Protein AF-A0A2N2LHJ7-F1 (afdb_monomer_lite)

Foldseek 3Di:
DDPPPDPDDDDPCVVVVVVVVCCVVPVVVVVVVCVQQDPPDPPDQKHKDKDAQADPQLVQAFAFQCVNPPPVLQKDFQWKQAPPGDIDGPDDRRHGDHHGIMTTMMGGPVSVVVSRVSPPDPDPPPPDD

pLDDT: mean 80.66, std 17.18, range [30.7, 96.69]

Structure (mmCIF, N/CA/C/O backbone):
data_AF-A0A2N2LHJ7-F1
#
_entry.id   AF-A0A2N2LHJ7-F1
#
loop_
_atom_site.group_PDB
_atom_site.id
_atom_site.type_symbol
_atom_site.label_atom_id
_atom_site.label_alt_id
_atom_site.label_comp_id
_atom_site.label_asym_id
_atom_site.label_entity_id
_atom_site.label_seq_id
_atom_site.pdbx_PDB_ins_code
_atom_site.Cartn_x
_atom_site.Cartn_y
_atom_site.Cartn_z
_atom_site.occupancy
_atom_site.B_iso_or_equiv
_atom_site.auth_seq_id
_atom_site.auth_comp_id
_atom_site.auth_asym_id
_atom_site.auth_atom_id
_atom_site.pdbx_PDB_model_num
ATOM 1 N N . MET A 1 1 ? -4.038 -19.218 -22.997 1.00 48.75 1 MET A N 1
ATOM 2 C CA . MET A 1 1 ? -3.454 -20.237 -22.099 1.00 48.75 1 MET A CA 1
ATOM 3 C C . MET A 1 1 ? -4.508 -20.580 -21.068 1.00 48.75 1 MET A C 1
ATOM 5 O O . MET A 1 1 ? -4.982 -19.676 -20.393 1.00 48.75 1 MET A O 1
ATOM 9 N N . VAL A 1 2 ? -4.939 -21.838 -21.042 1.00 48.81 2 VAL A N 1
ATOM 10 C CA . VAL A 1 2 ? -5.999 -22.321 -20.151 1.00 48.81 2 VAL A CA 1
ATOM 11 C C . VAL A 1 2 ? -5.360 -22.644 -18.799 1.00 48.81 2 VAL A C 1
ATOM 13 O O . VAL A 1 2 ? -4.369 -23.371 -18.756 1.00 48.81 2 VAL A O 1
ATOM 16 N N . SER A 1 3 ? -5.863 -22.070 -17.705 1.00 59.84 3 SER A N 1
ATOM 17 C CA . SER A 1 3 ? -5.462 -22.463 -16.354 1.00 59.84 3 SER A CA 1
ATOM 18 C C . SER A 1 3 ? -6.194 -23.754 -15.983 1.00 59.84 3 SER A C 1
ATOM 20 O O . SER A 1 3 ? -7.417 -23.774 -15.885 1.00 59.84 3 SER A O 1
ATOM 22 N N . ALA A 1 4 ? -5.456 -24.842 -15.756 1.00 72.19 4 ALA A N 1
ATOM 23 C CA . ALA A 1 4 ? -6.006 -26.097 -15.236 1.00 72.19 4 ALA A CA 1
ATOM 24 C C . ALA A 1 4 ? -6.295 -25.974 -13.724 1.00 72.19 4 ALA A C 1
ATOM 26 O O . ALA A 1 4 ? -5.673 -26.637 -12.903 1.00 72.19 4 ALA A O 1
ATOM 27 N N . GLY A 1 5 ? -7.160 -25.029 -13.342 1.00 76.31 5 GLY A N 1
ATOM 28 C CA . GLY A 1 5 ? -7.503 -24.755 -11.941 1.00 76.31 5 GLY A CA 1
ATOM 29 C C . GLY A 1 5 ? -6.481 -23.917 -11.157 1.00 76.31 5 GLY A C 1
ATOM 30 O O . GLY A 1 5 ? -6.625 -23.760 -9.949 1.00 76.31 5 GLY A O 1
ATOM 31 N N . ALA A 1 6 ? -5.460 -23.347 -11.805 1.00 79.31 6 ALA A N 1
ATOM 32 C CA . ALA A 1 6 ? -4.489 -22.484 -11.127 1.00 79.31 6 ALA A CA 1
ATOM 33 C C . ALA A 1 6 ? -5.131 -21.163 -10.659 1.00 79.31 6 ALA A C 1
ATOM 35 O O . ALA A 1 6 ? -5.647 -20.403 -11.478 1.00 79.31 6 ALA A O 1
ATOM 36 N N . ASN A 1 7 ? -5.021 -20.843 -9.362 1.00 68.19 7 ASN A N 1
ATOM 37 C CA . ASN A 1 7 ? -5.504 -19.571 -8.797 1.00 68.19 7 ASN A CA 1
ATOM 38 C C . ASN A 1 7 ? -4.712 -18.348 -9.296 1.00 68.19 7 ASN A C 1
ATOM 40 O O . ASN A 1 7 ? -5.192 -17.222 -9.204 1.00 68.19 7 ASN A O 1
ATOM 44 N N . ARG A 1 8 ? -3.489 -18.550 -9.810 1.00 72.75 8 ARG A N 1
ATOM 45 C CA . ARG A 1 8 ? -2.668 -17.511 -10.446 1.00 72.75 8 ARG A CA 1
ATOM 46 C C . ARG A 1 8 ? -1.736 -18.143 -11.477 1.00 72.75 8 ARG A C 1
ATOM 48 O O . ARG A 1 8 ? -1.082 -19.138 -11.186 1.00 72.75 8 ARG A O 1
ATOM 55 N N . VAL A 1 9 ? -1.648 -17.546 -12.663 1.00 85.88 9 VAL A N 1
ATOM 56 C CA . VAL A 1 9 ? -0.725 -17.969 -13.728 1.00 85.88 9 VAL A CA 1
ATOM 57 C C . VAL A 1 9 ? 0.373 -16.923 -13.892 1.00 85.88 9 VAL A C 1
ATOM 59 O O . VAL A 1 9 ? 0.090 -15.734 -14.052 1.00 85.88 9 VAL A O 1
ATOM 62 N N . ILE A 1 10 ? 1.628 -17.366 -13.875 1.00 83.25 10 ILE A N 1
ATOM 63 C CA . ILE A 1 10 ? 2.808 -16.523 -14.088 1.00 83.25 10 ILE A CA 1
ATOM 64 C C . ILE A 1 10 ? 3.385 -16.847 -15.468 1.00 83.25 10 ILE A C 1
ATOM 66 O O . ILE A 1 10 ? 3.579 -18.008 -15.809 1.00 83.25 10 ILE A O 1
ATOM 70 N N . SER A 1 11 ? 3.664 -15.814 -16.267 1.00 90.25 11 SER A N 1
ATOM 71 C CA . SER A 1 11 ? 4.375 -15.946 -17.544 1.00 90.25 11 SER A CA 1
ATOM 72 C C . SER A 1 11 ? 5.693 -15.173 -17.456 1.00 90.25 11 SER A C 1
ATOM 74 O O . SER A 1 11 ? 5.669 -13.940 -17.556 1.00 90.25 11 SER A O 1
ATOM 76 N N . PRO A 1 12 ? 6.833 -15.864 -17.266 1.00 91.06 12 PRO A N 1
ATOM 77 C CA . PRO A 1 12 ? 8.139 -15.219 -17.151 1.00 91.06 12 PRO A CA 1
ATOM 78 C C . PRO A 1 12 ? 8.487 -14.368 -18.374 1.00 91.06 12 PRO A C 1
ATOM 80 O O . PRO A 1 12 ? 8.936 -13.241 -18.214 1.00 91.06 12 PRO A O 1
ATOM 83 N N . PHE A 1 13 ? 8.185 -14.841 -19.588 1.00 93.44 13 PHE A N 1
ATOM 84 C CA . PHE A 1 13 ? 8.466 -14.107 -20.828 1.00 93.44 13 PHE A CA 1
ATOM 85 C C . PHE A 1 13 ? 7.717 -12.776 -20.914 1.00 93.44 13 PHE A C 1
ATOM 87 O O . PHE A 1 13 ? 8.293 -11.763 -21.303 1.00 93.44 13 PHE A O 1
ATOM 94 N N . ARG A 1 14 ? 6.444 -12.743 -20.500 1.00 92.00 14 ARG A N 1
ATOM 95 C CA . ARG A 1 14 ? 5.654 -11.504 -20.498 1.00 92.00 14 ARG A CA 1
ATOM 96 C C . ARG A 1 14 ? 6.148 -10.518 -19.439 1.00 92.00 14 ARG A C 1
ATOM 98 O O . ARG A 1 14 ? 6.188 -9.317 -19.694 1.00 92.00 14 ARG A O 1
ATOM 105 N N . ILE A 1 15 ? 6.512 -11.012 -18.254 1.00 91.50 15 ILE A N 1
ATOM 106 C CA . ILE A 1 15 ? 7.051 -10.182 -17.167 1.00 91.50 15 ILE A CA 1
ATOM 107 C C . ILE A 1 15 ? 8.425 -9.628 -17.558 1.00 91.50 15 ILE A C 1
ATOM 109 O O . ILE A 1 15 ? 8.632 -8.419 -17.478 1.00 91.50 15 ILE A O 1
ATOM 113 N N . GLY A 1 16 ? 9.322 -10.492 -18.036 1.00 93.06 16 GLY A N 1
ATOM 114 C CA . GLY A 1 16 ? 10.663 -10.137 -18.491 1.00 93.06 16 GLY A CA 1
ATOM 115 C C . GLY A 1 16 ? 10.632 -9.162 -19.663 1.00 93.06 16 GLY A C 1
ATOM 116 O O . GLY A 1 16 ? 11.253 -8.111 -19.585 1.00 93.06 16 GLY A O 1
ATOM 117 N N . GLY A 1 17 ? 9.829 -9.435 -20.697 1.00 95.75 17 GLY A N 1
ATOM 118 C CA . GLY A 1 17 ? 9.654 -8.536 -21.843 1.00 95.75 17 GLY A CA 1
ATOM 119 C C . GLY A 1 17 ? 9.177 -7.140 -21.442 1.00 95.75 17 GLY A C 1
ATOM 120 O O . GLY A 1 17 ? 9.742 -6.139 -21.879 1.00 95.75 17 GLY A O 1
ATOM 121 N N . ARG A 1 18 ? 8.187 -7.054 -20.542 1.00 93.94 18 ARG A N 1
ATOM 122 C CA . ARG A 1 18 ? 7.708 -5.766 -20.019 1.00 93.94 18 ARG A CA 1
ATOM 123 C C . ARG A 1 18 ? 8.771 -5.049 -19.185 1.00 93.94 18 ARG A C 1
ATOM 125 O O . ARG A 1 18 ? 8.896 -3.836 -19.317 1.00 93.94 18 ARG A O 1
ATOM 132 N N . ARG A 1 19 ? 9.526 -5.767 -18.343 1.00 92.94 19 ARG A N 1
ATOM 133 C CA . ARG A 1 19 ? 10.640 -5.186 -17.573 1.00 92.94 19 ARG A CA 1
ATOM 134 C C . ARG A 1 19 ? 11.751 -4.671 -18.496 1.00 92.94 19 ARG A C 1
ATOM 136 O O . ARG A 1 19 ? 12.176 -3.544 -18.299 1.00 92.94 19 ARG A O 1
ATOM 143 N N . MET A 1 20 ? 12.133 -5.408 -19.542 1.00 96.00 20 MET A N 1
ATOM 144 C CA . MET A 1 20 ? 13.122 -4.956 -20.539 1.00 96.00 20 MET A CA 1
ATOM 145 C C . MET A 1 20 ? 12.675 -3.687 -21.278 1.00 96.00 20 MET A C 1
ATOM 147 O O . MET A 1 20 ? 13.465 -2.773 -21.492 1.00 96.00 20 MET A O 1
ATOM 151 N N . ALA A 1 21 ? 11.396 -3.590 -21.649 1.00 96.06 21 ALA A N 1
ATOM 152 C CA . ALA A 1 21 ? 10.874 -2.366 -22.255 1.00 96.06 21 ALA A CA 1
ATOM 153 C C . ALA A 1 21 ? 10.895 -1.188 -21.261 1.00 96.06 21 ALA A C 1
ATOM 155 O O . ALA A 1 21 ? 11.290 -0.075 -21.607 1.00 96.06 21 ALA A O 1
ATOM 156 N N . LEU A 1 22 ? 10.491 -1.428 -20.009 1.00 95.06 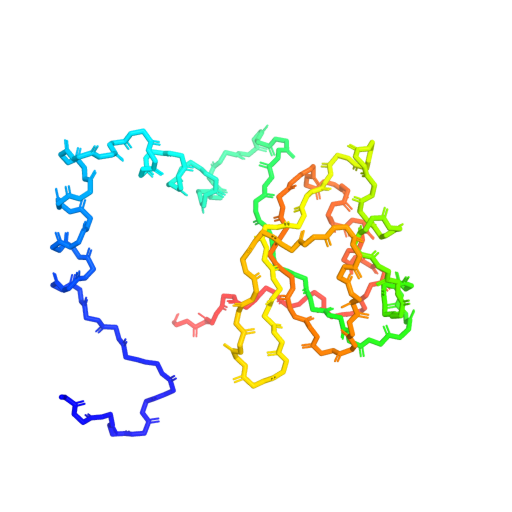22 LEU A N 1
ATOM 157 C CA . LEU A 1 22 ? 10.479 -0.404 -18.966 1.00 95.06 22 LEU A CA 1
ATOM 158 C C . LEU A 1 22 ? 11.884 0.034 -18.542 1.00 95.06 22 LEU A C 1
ATOM 160 O O . LEU A 1 22 ? 12.037 1.200 -18.209 1.00 95.06 22 LEU A O 1
ATOM 164 N N . SER A 1 23 ? 12.906 -0.821 -18.600 1.00 95.00 23 SER A N 1
ATOM 165 C CA . SER A 1 23 ? 14.276 -0.421 -18.253 1.00 95.00 23 SER A CA 1
ATOM 166 C C . SER A 1 23 ? 14.854 0.578 -19.252 1.00 95.00 23 SER A C 1
ATOM 168 O O . SER A 1 23 ? 15.665 1.414 -18.877 1.00 95.00 23 SER A O 1
ATOM 170 N N . ALA A 1 24 ? 14.405 0.541 -20.509 1.00 96.12 24 ALA A N 1
ATOM 171 C CA . ALA A 1 24 ? 14.798 1.526 -21.512 1.00 96.12 24 ALA A CA 1
ATOM 172 C C . ALA A 1 24 ? 14.042 2.860 -21.364 1.00 96.12 24 ALA A C 1
ATOM 174 O O . ALA A 1 24 ? 14.620 3.922 -21.569 1.00 96.12 24 ALA A O 1
ATOM 175 N N . VAL A 1 25 ? 12.747 2.819 -21.024 1.00 96.69 25 VAL A N 1
ATOM 176 C CA . VAL A 1 25 ? 11.875 4.014 -21.040 1.00 96.69 25 VAL A CA 1
ATOM 177 C C . VAL A 1 25 ? 11.741 4.674 -19.664 1.00 96.69 25 VAL A C 1
ATOM 179 O O . VAL A 1 25 ? 11.552 5.884 -19.569 1.00 96.69 25 VAL A O 1
ATOM 182 N N . ARG A 1 26 ? 11.780 3.889 -18.585 1.00 96.38 26 ARG A N 1
ATOM 183 C CA . ARG A 1 26 ? 11.548 4.317 -17.195 1.00 96.38 26 ARG A CA 1
ATOM 184 C C . ARG A 1 26 ? 12.456 3.560 -16.203 1.00 96.38 26 ARG A C 1
ATOM 186 O O . ARG A 1 26 ? 11.925 2.943 -15.278 1.00 96.38 26 ARG A O 1
ATOM 193 N N . PRO A 1 27 ? 13.794 3.608 -16.359 1.00 93.94 27 PRO A N 1
ATOM 194 C CA . PRO A 1 27 ? 14.726 2.874 -15.494 1.00 93.94 27 PRO A CA 1
ATOM 195 C C . PRO A 1 27 ? 14.545 3.211 -14.009 1.00 93.94 27 PRO A C 1
ATOM 197 O O . PRO A 1 27 ? 14.300 2.308 -13.219 1.00 93.94 27 PRO A O 1
ATOM 200 N N . MET A 1 28 ? 14.487 4.503 -13.657 1.00 95.75 28 MET A N 1
ATOM 201 C CA . MET A 1 28 ? 14.321 4.948 -12.263 1.00 95.75 28 MET A CA 1
ATOM 202 C C . MET A 1 28 ? 13.081 4.353 -11.581 1.00 95.75 28 MET A C 1
ATOM 204 O O . MET A 1 28 ? 13.115 4.019 -10.401 1.00 95.75 28 MET A O 1
ATOM 208 N N . LEU A 1 29 ? 11.982 4.177 -12.322 1.00 92.38 29 LEU A N 1
ATOM 209 C CA . LEU A 1 29 ? 10.772 3.574 -11.769 1.00 92.38 29 LEU A CA 1
ATOM 210 C C . LEU A 1 29 ? 10.978 2.093 -11.427 1.00 92.38 29 LEU A C 1
ATOM 212 O O . LEU A 1 29 ? 10.428 1.621 -10.436 1.00 92.38 29 LEU A O 1
ATOM 216 N N . LEU A 1 30 ? 11.723 1.354 -12.254 1.00 92.31 30 LEU A N 1
ATOM 217 C CA . LEU A 1 30 ? 12.044 -0.043 -11.963 1.00 92.31 30 LEU A CA 1
ATOM 218 C C . LEU A 1 30 ? 12.981 -0.147 -10.765 1.00 92.31 30 LEU A C 1
ATOM 220 O O . LEU A 1 30 ? 12.694 -0.938 -9.872 1.00 92.31 30 LEU A O 1
ATOM 224 N N . ASP A 1 31 ? 14.017 0.690 -10.722 1.00 89.75 31 ASP A N 1
ATOM 225 C CA . ASP A 1 31 ? 14.970 0.726 -9.612 1.00 89.75 31 ASP A CA 1
ATOM 226 C C . ASP A 1 31 ? 14.250 1.026 -8.292 1.00 89.75 31 ASP A C 1
ATOM 228 O O . ASP A 1 31 ? 14.467 0.345 -7.295 1.00 89.75 31 ASP A O 1
ATOM 232 N N . PHE A 1 32 ? 13.315 1.984 -8.299 1.00 88.56 32 PHE A N 1
ATOM 233 C CA . PHE A 1 32 ? 12.488 2.295 -7.136 1.00 88.56 32 PHE A CA 1
ATOM 234 C C . PHE A 1 32 ? 11.639 1.101 -6.686 1.00 88.56 32 PHE A C 1
ATOM 236 O O . PHE A 1 32 ? 11.632 0.773 -5.503 1.00 88.56 32 PHE A O 1
ATOM 243 N N . VAL A 1 33 ? 10.932 0.440 -7.612 1.00 88.12 33 VAL A N 1
ATOM 244 C CA . VAL A 1 33 ? 10.107 -0.737 -7.287 1.00 88.12 33 VAL A CA 1
ATOM 245 C C . VAL A 1 33 ? 10.960 -1.867 -6.720 1.00 88.12 33 VAL A C 1
ATOM 247 O O . VAL A 1 33 ? 10.545 -2.507 -5.757 1.00 88.12 33 VAL A O 1
ATOM 250 N N . ASP A 1 34 ? 12.125 -2.124 -7.310 1.00 86.38 34 ASP A N 1
ATOM 251 C CA . ASP A 1 34 ? 13.019 -3.181 -6.850 1.00 86.38 34 ASP A CA 1
ATOM 252 C C . ASP A 1 34 ? 13.636 -2.831 -5.481 1.00 86.38 34 ASP A C 1
ATOM 254 O O . ASP A 1 34 ? 13.711 -3.715 -4.630 1.00 86.38 34 ASP A O 1
ATOM 258 N N . HIS A 1 35 ? 13.962 -1.558 -5.218 1.00 84.50 35 HIS A N 1
ATOM 259 C CA . HIS A 1 35 ? 14.433 -1.080 -3.912 1.00 84.50 35 HIS A CA 1
ATOM 260 C C . HIS A 1 35 ? 13.384 -1.301 -2.814 1.00 84.50 35 HIS A C 1
ATOM 262 O O . HIS A 1 35 ? 13.639 -2.049 -1.874 1.00 84.50 35 HIS A O 1
ATOM 268 N N . ILE A 1 36 ? 12.166 -0.766 -2.979 1.00 84.00 36 ILE A N 1
ATOM 269 C CA . ILE A 1 36 ? 11.109 -0.874 -1.954 1.00 84.00 36 ILE A CA 1
ATOM 270 C C . ILE A 1 36 ? 10.574 -2.306 -1.773 1.00 84.00 36 ILE A C 1
ATOM 272 O O . ILE A 1 36 ? 9.940 -2.611 -0.762 1.00 84.00 36 ILE A O 1
ATOM 276 N N . ALA A 1 37 ? 10.764 -3.182 -2.767 1.00 79.75 37 ALA A N 1
ATOM 277 C CA . ALA A 1 37 ? 10.368 -4.588 -2.700 1.00 79.75 37 ALA A CA 1
ATOM 278 C C . ALA A 1 37 ? 11.461 -5.492 -2.113 1.00 79.75 37 ALA A C 1
ATOM 280 O O . ALA A 1 37 ? 11.170 -6.630 -1.721 1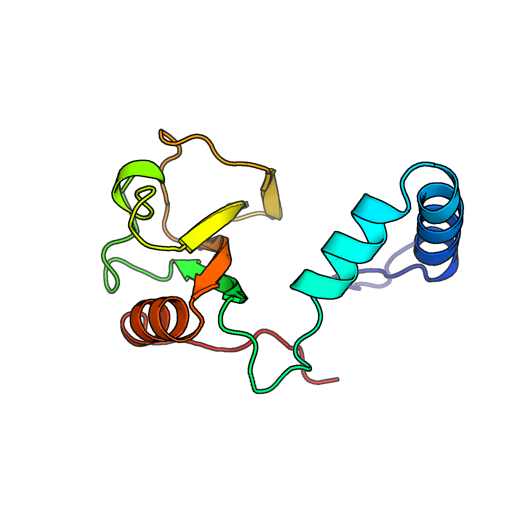.00 79.75 37 ALA A O 1
ATOM 281 N N . SER A 1 38 ? 12.713 -5.030 -2.074 1.00 74.00 38 SER A N 1
ATOM 282 C CA . SER A 1 38 ? 13.807 -5.793 -1.492 1.00 74.00 38 SER A CA 1
ATOM 283 C C . SER A 1 38 ? 13.643 -5.830 0.031 1.00 74.00 38 SER A C 1
ATOM 285 O O . SER A 1 38 ? 13.381 -4.826 0.673 1.00 74.00 38 SER A O 1
ATOM 287 N N . ARG A 1 39 ? 13.723 -7.023 0.629 1.00 61.59 39 ARG A N 1
ATOM 288 C CA . ARG A 1 39 ? 13.657 -7.214 2.094 1.00 61.59 39 ARG A CA 1
ATOM 289 C C . ARG A 1 39 ? 15.046 -7.271 2.745 1.00 61.59 39 ARG A C 1
ATOM 291 O O . ARG A 1 39 ? 15.162 -7.775 3.858 1.00 61.59 39 ARG A O 1
ATOM 298 N N . GLN A 1 40 ? 16.096 -6.927 2.003 1.00 53.34 40 GLN A N 1
ATOM 299 C CA . GLN A 1 40 ? 17.445 -7.454 2.240 1.00 53.34 40 GLN A CA 1
ATOM 300 C C . GLN A 1 40 ? 18.363 -6.525 3.039 1.00 53.34 40 GLN A C 1
ATOM 302 O O . GLN A 1 40 ? 19.420 -6.985 3.462 1.00 53.34 40 GLN A O 1
ATOM 307 N N . GLU A 1 41 ? 17.978 -5.281 3.322 1.00 55.38 41 GLU A N 1
ATOM 308 C CA . GLU A 1 41 ? 18.774 -4.435 4.209 1.00 55.38 41 GLU A CA 1
ATOM 309 C C . GLU A 1 41 ? 18.246 -4.523 5.644 1.00 55.38 41 GLU A C 1
ATOM 311 O O . GLU A 1 41 ? 17.136 -4.109 5.971 1.00 55.38 41 GLU A O 1
ATOM 316 N N . VAL A 1 42 ? 19.067 -5.107 6.521 1.00 53.59 42 VAL A N 1
ATOM 317 C CA . VAL A 1 42 ? 18.805 -5.241 7.966 1.00 53.59 42 VAL A CA 1
ATOM 318 C C . VAL A 1 42 ? 18.642 -3.864 8.641 1.00 53.59 42 VAL A C 1
ATOM 320 O O . VAL A 1 42 ? 18.029 -3.780 9.703 1.00 53.59 42 VAL A O 1
ATOM 323 N N . ASP A 1 43 ? 19.100 -2.797 7.978 1.00 56.38 43 ASP A N 1
ATOM 324 C CA . ASP A 1 43 ? 19.076 -1.410 8.449 1.00 56.38 43 ASP A CA 1
ATOM 325 C C . ASP A 1 43 ? 18.033 -0.516 7.743 1.00 56.38 43 ASP A C 1
ATOM 327 O O . ASP A 1 43 ? 17.947 0.679 8.035 1.00 56.38 43 ASP A O 1
ATOM 331 N N . GLU A 1 44 ? 17.209 -1.055 6.835 1.00 66.50 44 GLU A N 1
ATOM 332 C CA . GLU A 1 44 ? 16.155 -0.263 6.190 1.00 66.50 44 GLU A CA 1
ATOM 333 C C . GLU A 1 44 ? 15.046 0.091 7.192 1.00 66.50 44 GLU A C 1
ATOM 335 O O . GLU A 1 44 ? 14.275 -0.756 7.661 1.00 66.50 44 GLU A O 1
ATOM 340 N N . VAL A 1 45 ? 14.958 1.386 7.503 1.00 78.50 45 VAL A N 1
ATOM 341 C CA . VAL A 1 45 ? 13.937 1.960 8.389 1.00 78.50 45 VAL A CA 1
ATOM 342 C C . VAL A 1 45 ? 12.547 1.824 7.769 1.00 78.50 45 VAL A C 1
ATOM 344 O O . VAL A 1 45 ? 11.599 1.467 8.466 1.00 78.50 45 VAL A O 1
ATOM 347 N N . ASN A 1 46 ? 12.427 2.057 6.458 1.00 86.31 46 ASN A N 1
ATOM 348 C CA . ASN A 1 46 ? 11.155 2.026 5.743 1.00 86.31 46 ASN A CA 1
ATOM 349 C C . ASN A 1 46 ? 11.006 0.757 4.907 1.00 86.31 46 ASN A C 1
ATOM 351 O O . ASN A 1 46 ? 11.915 0.391 4.172 1.00 86.31 46 ASN A O 1
ATOM 355 N N . VAL A 1 47 ? 9.838 0.120 4.973 1.00 88.12 47 VAL A N 1
ATOM 356 C CA . VAL A 1 47 ? 9.556 -1.134 4.263 1.00 88.12 47 VAL A CA 1
ATOM 357 C C . VAL A 1 47 ? 8.175 -1.125 3.626 1.00 88.12 47 VAL A C 1
ATOM 359 O O . VAL A 1 47 ? 7.265 -0.441 4.097 1.00 88.12 47 VAL A O 1
ATOM 362 N N . VAL A 1 48 ? 8.000 -1.935 2.578 1.00 89.25 48 VAL A N 1
ATOM 363 C CA . VAL A 1 48 ? 6.674 -2.269 2.044 1.00 89.25 48 VAL A CA 1
ATOM 364 C C . VAL A 1 48 ? 6.118 -3.494 2.765 1.00 89.25 48 VAL A C 1
ATOM 366 O O . VAL A 1 48 ? 6.759 -4.547 2.829 1.00 89.25 48 VAL A O 1
ATOM 369 N N . ALA A 1 49 ? 4.896 -3.376 3.272 1.00 88.69 49 ALA A N 1
ATOM 370 C CA . ALA A 1 49 ? 4.189 -4.455 3.944 1.00 88.69 49 ALA A CA 1
ATOM 371 C C . ALA A 1 49 ? 2.741 -4.570 3.467 1.00 88.69 49 ALA A C 1
ATOM 373 O O . ALA A 1 49 ? 2.159 -3.637 2.915 1.00 88.69 49 ALA A O 1
ATOM 374 N N . GLU A 1 50 ? 2.160 -5.738 3.714 1.00 89.56 50 GLU A N 1
ATOM 375 C CA . GLU A 1 50 ? 0.747 -5.998 3.478 1.00 89.56 50 GLU A CA 1
ATOM 376 C C . GLU A 1 50 ? 0.026 -6.103 4.821 1.00 89.56 50 GLU A C 1
ATOM 378 O O . GLU A 1 50 ? 0.493 -6.805 5.720 1.00 89.56 50 GLU A O 1
ATOM 383 N N . LEU A 1 51 ? -1.116 -5.428 4.947 1.00 88.56 51 LEU A N 1
ATOM 384 C CA . LEU A 1 51 ? -1.960 -5.459 6.141 1.00 88.56 51 LEU A CA 1
ATOM 385 C C . LEU A 1 51 ? -3.370 -5.896 5.757 1.00 88.56 51 LEU A C 1
ATOM 387 O O . LEU A 1 51 ? -3.952 -5.337 4.833 1.00 88.56 51 LEU A O 1
ATOM 391 N N . LEU A 1 52 ? -3.927 -6.876 6.464 1.00 88.94 52 LEU A N 1
ATOM 392 C CA . LEU A 1 52 ? -5.308 -7.322 6.283 1.00 88.94 52 LEU A CA 1
ATOM 393 C C . LEU A 1 52 ? -6.189 -6.741 7.393 1.00 88.94 52 LEU A C 1
ATOM 395 O O . LEU A 1 52 ? -5.862 -6.867 8.571 1.00 88.94 52 LEU A O 1
ATOM 399 N N . ILE A 1 53 ? -7.320 -6.133 7.030 1.00 88.31 53 ILE A N 1
ATOM 400 C CA . ILE A 1 53 ? -8.288 -5.604 7.998 1.00 88.31 53 ILE A CA 1
ATOM 401 C C . ILE A 1 53 ? -9.260 -6.722 8.399 1.00 88.31 53 ILE A C 1
ATOM 403 O O . ILE A 1 53 ? -10.292 -6.930 7.762 1.00 88.31 53 ILE A O 1
ATOM 407 N N . GLU A 1 54 ? -8.943 -7.470 9.456 1.00 75.50 54 GLU A N 1
ATOM 408 C CA . GLU A 1 54 ? -9.729 -8.649 9.856 1.00 75.50 54 GLU A CA 1
ATOM 409 C C . GLU A 1 54 ? -10.938 -8.349 10.768 1.00 75.50 54 GLU A C 1
ATOM 411 O O . GLU A 1 54 ? -11.832 -9.190 10.880 1.00 75.50 54 GLU A O 1
ATOM 416 N N . GLY A 1 55 ? -11.036 -7.161 11.383 1.00 65.50 55 GLY A N 1
ATOM 417 C CA . GLY A 1 55 ? -12.147 -6.780 12.270 1.00 65.50 55 GLY A CA 1
ATOM 418 C C . GLY A 1 55 ? -11.995 -5.388 12.903 1.00 65.50 55 GLY A C 1
ATOM 419 O O . GLY A 1 55 ? -11.178 -4.592 12.453 1.00 6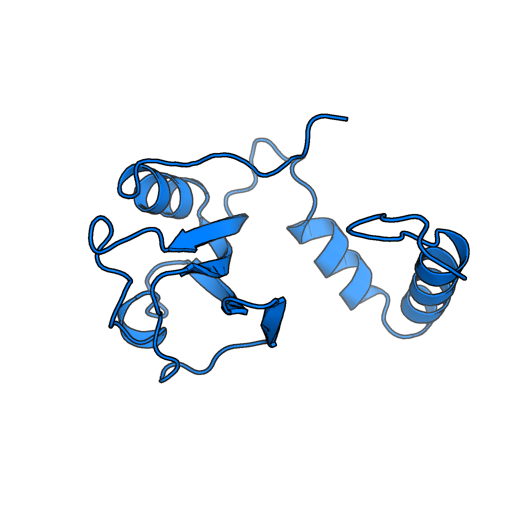5.50 55 GLY A O 1
ATOM 420 N N . GLU A 1 56 ? -12.778 -5.082 13.950 1.00 57.94 56 GLU A N 1
ATOM 421 C CA . GLU A 1 56 ? -12.654 -3.812 14.702 1.00 57.94 56 GLU A CA 1
ATOM 422 C C . GLU A 1 56 ? -11.401 -3.753 15.589 1.00 57.94 56 GLU A C 1
ATOM 424 O O . GLU A 1 56 ? -10.926 -2.669 15.931 1.00 57.94 56 GLU A O 1
ATOM 429 N N . ALA A 1 57 ? -10.840 -4.915 15.943 1.00 49.09 57 ALA A N 1
ATOM 430 C CA . ALA A 1 57 ? -9.578 -5.027 16.664 1.00 49.09 57 ALA A CA 1
ATOM 431 C C . ALA A 1 57 ? -8.443 -4.485 15.779 1.00 49.09 57 ALA A C 1
ATOM 433 O O . ALA A 1 57 ? -8.015 -5.138 14.834 1.00 49.09 57 ALA A O 1
ATOM 434 N N . GLY A 1 58 ? -8.032 -3.242 16.038 1.00 59.00 58 GLY A N 1
ATOM 435 C CA . GLY A 1 58 ? -7.092 -2.476 15.212 1.00 59.00 58 GLY A CA 1
ATOM 436 C C . GLY A 1 58 ? -7.599 -1.077 14.851 1.00 59.00 58 GLY A C 1
ATOM 437 O O . GLY A 1 58 ? -6.799 -0.205 14.523 1.00 59.00 58 GLY A O 1
ATOM 438 N N . GLY A 1 59 ? -8.912 -0.833 14.950 1.00 75.88 59 GLY A N 1
ATOM 439 C CA . GLY A 1 59 ? -9.518 0.494 14.791 1.00 75.88 59 GLY A CA 1
ATOM 440 C C . GLY A 1 59 ? -9.388 1.108 13.393 1.00 75.88 59 GLY A C 1
ATOM 441 O O . GLY A 1 59 ? -9.530 2.320 13.261 1.00 75.88 59 GLY A O 1
ATOM 442 N N . LEU A 1 60 ? -9.079 0.305 12.368 1.00 86.62 60 LEU A N 1
ATOM 443 C CA . LEU A 1 60 ? -8.932 0.771 10.983 1.00 86.62 60 LEU A CA 1
ATOM 444 C C . LEU A 1 60 ? -10.249 0.719 10.204 1.00 86.62 60 LEU A C 1
ATOM 446 O O . LEU A 1 60 ? -10.521 1.622 9.419 1.00 86.62 60 LEU A O 1
ATOM 450 N N . ALA A 1 61 ? -11.065 -0.317 10.419 1.00 89.06 61 ALA A N 1
ATOM 451 C CA . ALA A 1 61 ? -12.349 -0.454 9.740 1.00 89.06 61 ALA A CA 1
ATOM 452 C C . ALA A 1 61 ? -13.278 0.725 10.079 1.00 89.06 61 ALA A C 1
ATOM 454 O O . ALA A 1 61 ? -13.391 1.123 11.237 1.00 89.06 61 ALA A O 1
ATOM 455 N N . GLY A 1 62 ? -13.936 1.280 9.062 1.00 89.06 62 GLY A N 1
ATOM 456 C CA . GLY A 1 62 ? -14.834 2.428 9.191 1.00 89.06 62 GLY A CA 1
ATOM 457 C C . GLY A 1 62 ? -14.135 3.790 9.222 1.00 89.06 62 GLY A C 1
ATOM 458 O O . GLY A 1 62 ? -14.823 4.806 9.191 1.00 89.06 62 GLY A O 1
ATOM 459 N N . ARG A 1 63 ? -12.795 3.836 9.241 1.00 91.81 63 ARG A N 1
ATOM 460 C CA . ARG A 1 63 ? -12.028 5.079 9.090 1.00 91.81 63 ARG A CA 1
ATOM 461 C C . ARG A 1 63 ? -11.688 5.341 7.635 1.00 91.81 63 ARG A C 1
ATOM 463 O O . ARG A 1 63 ? -11.525 4.424 6.833 1.00 91.81 63 ARG A O 1
ATOM 470 N N . THR A 1 64 ? -11.523 6.608 7.305 1.00 94.19 64 THR A N 1
ATOM 471 C CA . THR A 1 64 ? -10.918 7.022 6.042 1.00 94.19 64 THR A CA 1
ATOM 472 C C . THR A 1 64 ? -9.398 6.840 6.078 1.00 94.19 64 THR A C 1
ATOM 474 O O . THR A 1 64 ? -8.780 6.808 7.147 1.00 94.19 64 THR A O 1
ATOM 477 N N . VAL A 1 65 ? -8.761 6.754 4.907 1.00 93.69 65 VAL A N 1
ATOM 478 C CA . VAL A 1 65 ? -7.293 6.701 4.800 1.00 93.69 65 VAL A CA 1
ATOM 479 C C . VAL A 1 65 ? -6.634 7.895 5.493 1.00 93.69 65 VAL A C 1
ATOM 481 O O . VAL A 1 65 ? -5.623 7.702 6.154 1.00 93.69 65 VAL A O 1
ATOM 484 N N . ALA A 1 66 ? -7.203 9.102 5.413 1.00 92.75 66 ALA A N 1
ATOM 485 C CA . ALA A 1 66 ? -6.645 10.282 6.078 1.00 92.75 66 ALA A CA 1
ATOM 486 C C . ALA A 1 66 ? -6.693 10.193 7.614 1.00 92.75 66 ALA A C 1
ATOM 488 O O . ALA A 1 66 ? -5.776 10.660 8.282 1.00 92.75 66 ALA A O 1
ATOM 489 N N . GLU A 1 67 ? -7.735 9.580 8.179 1.00 91.88 67 GLU A N 1
ATOM 490 C CA . GLU A 1 67 ? -7.866 9.383 9.630 1.00 91.88 67 GLU A CA 1
ATOM 491 C C . GLU A 1 67 ? -6.973 8.247 10.140 1.00 91.88 67 GLU A C 1
ATOM 493 O O . GLU A 1 67 ? -6.432 8.305 11.244 1.00 91.88 67 GLU A O 1
ATOM 498 N N . ALA A 1 68 ? -6.845 7.179 9.352 1.00 90.31 68 ALA A N 1
ATOM 499 C CA . ALA A 1 68 ? -6.055 6.013 9.713 1.00 90.31 68 ALA A CA 1
ATOM 500 C C . ALA A 1 68 ? -4.560 6.197 9.423 1.00 90.31 68 ALA A C 1
ATOM 502 O O . ALA A 1 68 ? -3.731 5.698 10.174 1.00 90.31 68 ALA A O 1
ATOM 503 N N . PHE A 1 69 ? -4.187 6.913 8.371 1.00 90.69 69 PHE A N 1
ATOM 504 C CA . PHE A 1 69 ? -2.803 7.110 7.940 1.00 90.69 69 PHE A CA 1
ATOM 505 C C . PHE A 1 69 ? -2.549 8.596 7.655 1.00 90.69 69 PHE A C 1
ATOM 507 O O . PHE A 1 69 ? -2.334 8.978 6.501 1.00 90.69 69 PHE A O 1
ATOM 514 N N . PRO A 1 70 ? -2.600 9.456 8.690 1.00 88.94 70 PRO A N 1
ATOM 515 C CA . PRO A 1 70 ? -2.310 10.869 8.516 1.00 88.94 70 PRO A CA 1
ATOM 516 C C . PRO A 1 70 ? -0.836 11.079 8.110 1.00 88.94 70 PRO A C 1
ATOM 518 O O . PRO A 1 70 ? 0.005 10.212 8.372 1.00 88.94 70 PRO A O 1
ATOM 521 N N . PRO A 1 71 ? -0.493 12.209 7.460 1.00 83.50 71 PRO A N 1
ATOM 522 C CA . PRO A 1 71 ? 0.839 12.433 6.882 1.00 83.50 71 PRO A CA 1
ATOM 523 C C . PRO A 1 71 ? 2.013 12.304 7.864 1.00 83.50 71 PRO A C 1
ATOM 525 O O . PRO A 1 71 ? 3.116 11.943 7.465 1.00 83.50 71 PRO A O 1
ATOM 528 N N . ASP A 1 72 ? 1.782 12.588 9.141 1.00 84.75 72 ASP A N 1
ATOM 529 C CA . ASP A 1 72 ? 2.752 12.542 10.236 1.00 84.75 72 ASP A CA 1
ATOM 530 C C . ASP A 1 72 ? 2.961 11.136 10.821 1.00 84.75 72 ASP A C 1
ATOM 532 O O . ASP A 1 72 ? 3.920 10.915 11.558 1.00 84.75 72 ASP A O 1
ATOM 536 N N . ARG A 1 73 ? 2.124 10.153 10.456 1.00 83.69 73 ARG A N 1
ATOM 537 C CA . ARG A 1 73 ? 2.237 8.766 10.939 1.00 83.69 73 ARG A CA 1
ATOM 538 C C . ARG A 1 73 ? 3.489 8.043 10.425 1.00 83.69 73 ARG A C 1
ATOM 540 O O . ARG A 1 73 ? 3.808 6.965 10.919 1.00 83.69 73 ARG A O 1
ATOM 547 N N . GLY A 1 74 ? 4.179 8.594 9.422 1.00 82.75 74 GLY A N 1
ATOM 548 C CA . GLY A 1 74 ? 5.365 7.971 8.819 1.00 82.75 74 GLY A CA 1
ATOM 549 C C . GLY A 1 74 ? 5.054 6.687 8.041 1.00 82.75 74 GLY A C 1
ATOM 550 O O . GLY A 1 74 ? 5.938 5.864 7.818 1.00 82.75 74 GLY A O 1
ATOM 551 N N . MET A 1 75 ? 3.787 6.498 7.659 1.00 88.38 75 MET A N 1
ATOM 552 C CA . MET A 1 75 ? 3.296 5.354 6.898 1.00 88.38 75 MET A CA 1
ATOM 553 C C . MET A 1 75 ? 2.287 5.819 5.851 1.00 88.38 75 MET A C 1
ATOM 555 O O . MET A 1 75 ? 1.397 6.614 6.149 1.00 88.38 75 MET A O 1
ATOM 559 N N . HIS A 1 76 ? 2.385 5.273 4.643 1.00 90.06 76 HIS A N 1
ATOM 560 C CA . HIS A 1 76 ? 1.549 5.632 3.504 1.00 90.06 76 HIS A CA 1
ATOM 561 C C . HIS A 1 76 ? 0.875 4.403 2.909 1.00 90.06 76 HIS A C 1
ATOM 563 O O . HIS A 1 76 ? 1.511 3.367 2.719 1.00 90.06 76 HIS A O 1
ATOM 569 N N . VAL A 1 77 ? -0.405 4.531 2.565 1.00 92.88 77 VAL A N 1
ATOM 570 C CA . VAL A 1 77 ? -1.136 3.491 1.834 1.00 92.88 77 VAL A CA 1
ATOM 571 C C . VAL A 1 77 ? -0.855 3.652 0.341 1.00 92.88 77 VAL A C 1
ATOM 573 O O . VAL A 1 77 ? -1.225 4.653 -0.266 1.00 92.88 77 VAL A O 1
ATOM 576 N N . LEU A 1 78 ? -0.202 2.659 -0.258 1.00 92.44 78 LEU A N 1
ATOM 577 C CA . LEU A 1 78 ? 0.099 2.616 -1.691 1.00 92.44 78 LEU A CA 1
ATOM 578 C C . LEU A 1 78 ? -1.071 2.052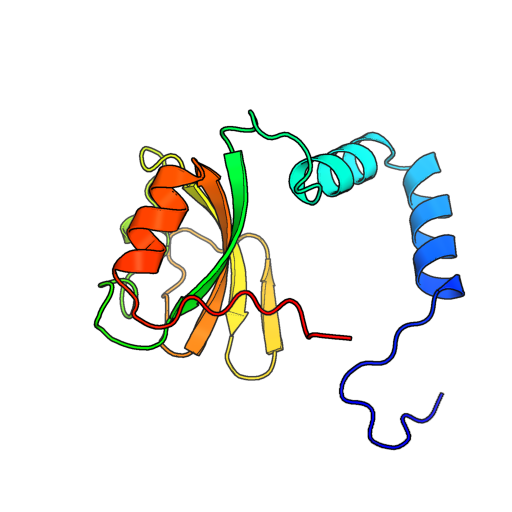 -2.507 1.00 92.44 78 LEU A C 1
ATOM 580 O O . LEU A 1 78 ? -1.272 2.425 -3.667 1.00 92.44 78 LEU A O 1
ATOM 584 N N . GLY A 1 79 ? -1.856 1.157 -1.907 1.00 94.69 79 GLY A N 1
ATOM 585 C CA . GLY A 1 79 ? -3.021 0.571 -2.554 1.00 94.69 79 GLY A CA 1
ATOM 586 C C . GLY A 1 79 ? -3.926 -0.196 -1.600 1.00 94.69 79 GLY A C 1
ATOM 587 O O . GLY A 1 79 ? -3.493 -0.627 -0.532 1.00 94.69 79 GLY A O 1
ATOM 588 N N . ILE A 1 80 ? -5.177 -0.367 -2.022 1.00 95.44 80 ILE A N 1
ATOM 589 C CA . ILE A 1 80 ? -6.210 -1.128 -1.317 1.00 95.44 80 ILE A CA 1
ATOM 590 C C . ILE A 1 80 ? -6.728 -2.209 -2.263 1.00 95.44 80 ILE A C 1
ATOM 592 O O . ILE A 1 80 ? -7.323 -1.910 -3.297 1.00 95.44 80 ILE A O 1
ATOM 596 N N . GLU A 1 81 ? -6.511 -3.471 -1.923 1.00 94.31 81 GLU A N 1
ATOM 597 C CA . GLU A 1 81 ? -7.189 -4.599 -2.549 1.00 94.31 81 GLU A CA 1
ATOM 598 C C . GLU A 1 81 ? -8.481 -4.879 -1.775 1.00 94.31 81 GLU A C 1
ATOM 600 O O . GLU A 1 81 ? -8.454 -5.299 -0.618 1.00 94.31 81 GLU A O 1
ATOM 605 N N . ARG A 1 82 ? -9.618 -4.625 -2.426 1.00 92.94 82 ARG A N 1
ATOM 606 C CA . ARG A 1 82 ? -10.953 -4.888 -1.880 1.00 92.94 82 ARG A CA 1
ATOM 607 C C . ARG A 1 82 ? -11.275 -6.386 -1.939 1.00 92.94 82 ARG A C 1
ATOM 609 O O . ARG A 1 82 ? -10.747 -7.086 -2.816 1.00 92.94 82 ARG A O 1
ATOM 616 N N . PRO A 1 83 ? -12.223 -6.880 -1.119 1.00 87.94 83 PRO A N 1
ATOM 617 C CA . PRO A 1 83 ? -12.783 -8.216 -1.292 1.00 87.94 83 PRO A CA 1
ATOM 618 C C . PRO A 1 83 ? -13.215 -8.451 -2.750 1.00 87.94 83 PRO A C 1
ATOM 620 O O . PRO A 1 83 ? -13.935 -7.649 -3.342 1.00 87.94 83 PRO A O 1
ATOM 623 N N . GLY A 1 84 ? -12.734 -9.538 -3.357 1.00 84.94 84 GLY A N 1
ATOM 624 C CA . GLY A 1 84 ? -12.957 -9.836 -4.779 1.00 84.94 84 GLY A CA 1
ATOM 625 C C . GLY A 1 84 ? -11.830 -9.397 -5.725 1.00 84.94 84 GLY A C 1
ATOM 626 O O . GLY A 1 84 ? -11.933 -9.636 -6.926 1.00 84.94 84 GLY A O 1
ATOM 627 N N . GLY A 1 85 ? -10.743 -8.810 -5.210 1.00 84.38 85 GLY A N 1
ATOM 628 C CA . GLY A 1 85 ? -9.496 -8.596 -5.956 1.00 84.38 85 GLY A CA 1
ATOM 629 C C . GLY A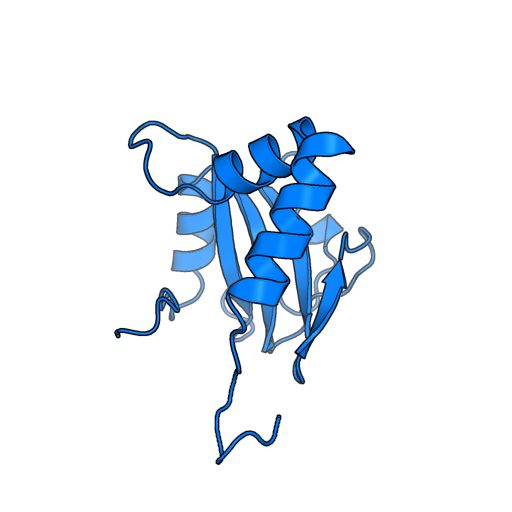 1 85 ? -9.440 -7.301 -6.769 1.00 84.38 85 GLY A C 1
ATOM 630 O O . GLY A 1 85 ? -8.535 -7.120 -7.587 1.00 84.38 85 GLY A O 1
ATOM 631 N N . ARG A 1 86 ? -10.395 -6.381 -6.572 1.00 90.69 86 ARG A N 1
ATOM 632 C CA . ARG A 1 86 ? -10.317 -5.036 -7.156 1.00 90.69 86 ARG A CA 1
ATOM 633 C C . ARG A 1 86 ? -9.250 -4.241 -6.412 1.00 90.69 86 ARG A C 1
ATOM 635 O O . ARG A 1 86 ? -9.382 -4.024 -5.213 1.00 90.69 86 ARG A O 1
ATOM 642 N N . ILE A 1 87 ? -8.242 -3.769 -7.140 1.00 91.56 87 ILE A N 1
ATOM 643 C CA . ILE A 1 87 ? -7.162 -2.952 -6.583 1.00 91.56 87 ILE A CA 1
ATOM 644 C C . ILE A 1 87 ? -7.432 -1.477 -6.875 1.00 91.56 87 ILE A C 1
ATOM 646 O O . ILE A 1 87 ? -7.560 -1.074 -8.030 1.00 91.56 87 ILE A O 1
ATOM 650 N N . GLU A 1 88 ? -7.488 -0.680 -5.817 1.00 92.75 88 GLU A N 1
ATOM 651 C CA . GLU A 1 88 ? -7.466 0.776 -5.840 1.00 92.75 88 GLU A CA 1
ATOM 652 C C . GLU A 1 88 ? -6.019 1.245 -5.623 1.00 92.75 88 GLU A C 1
ATOM 654 O O . GLU A 1 88 ? -5.437 1.015 -4.563 1.00 92.75 88 GLU A O 1
ATOM 659 N N . THR A 1 89 ? -5.405 1.851 -6.642 1.00 89.31 89 THR A N 1
ATOM 660 C CA . THR A 1 89 ? -4.016 2.341 -6.589 1.00 89.31 89 THR A CA 1
ATOM 661 C C . THR A 1 89 ? -3.979 3.819 -6.223 1.00 89.31 89 THR A C 1
ATOM 663 O O . THR A 1 89 ? -4.663 4.602 -6.880 1.00 89.31 89 THR A O 1
ATOM 666 N N . GLY A 1 90 ? -3.149 4.208 -5.250 1.00 85.19 90 GLY A N 1
ATOM 667 C CA . GLY A 1 90 ? -3.078 5.596 -4.777 1.00 85.19 90 GLY A CA 1
ATOM 668 C C . GLY A 1 90 ? -4.403 6.075 -4.172 1.00 85.19 90 GLY A C 1
ATOM 669 O O . GLY A 1 90 ? -4.981 7.031 -4.692 1.00 85.19 90 GLY A O 1
ATOM 670 N N . PRO A 1 91 ? -4.918 5.397 -3.128 1.00 86.62 91 PRO A N 1
ATOM 671 C CA . PRO A 1 91 ? -6.211 5.726 -2.542 1.00 86.62 91 PRO A CA 1
ATOM 672 C C . PRO A 1 91 ? -6.228 7.169 -2.027 1.00 86.62 91 PRO A C 1
ATOM 674 O O . PRO A 1 91 ? -5.273 7.645 -1.409 1.00 86.62 91 PRO A O 1
ATOM 677 N N . GLY A 1 92 ? -7.333 7.871 -2.274 1.00 89.81 92 GLY A N 1
ATOM 678 C CA . GLY A 1 92 ? -7.525 9.233 -1.778 1.00 89.81 92 GLY A CA 1
ATOM 679 C C . GLY A 1 92 ? -7.724 9.258 -0.262 1.00 89.81 92 GLY A C 1
ATOM 680 O O . GLY A 1 92 ? -8.146 8.266 0.331 1.00 89.81 92 GLY A O 1
ATOM 681 N N . GLY A 1 93 ? -7.495 10.411 0.372 1.00 90.50 93 GLY A N 1
ATOM 682 C CA . GLY A 1 93 ? -7.675 10.563 1.822 1.00 90.50 93 GLY A CA 1
ATOM 683 C C . GLY A 1 93 ? -9.092 10.242 2.317 1.00 90.50 93 GLY A C 1
ATOM 684 O O . GLY A 1 93 ? -9.241 9.794 3.445 1.00 90.50 93 GLY A O 1
ATOM 685 N N . SER A 1 94 ? -10.115 10.400 1.471 1.00 93.69 94 SER A N 1
ATOM 686 C CA . SER A 1 94 ? -11.520 10.079 1.767 1.00 93.69 94 SER A CA 1
ATOM 687 C C . SER A 1 94 ? -11.892 8.603 1.581 1.00 93.69 94 SER A C 1
ATOM 689 O O . SER A 1 94 ? -13.041 8.235 1.820 1.00 93.69 94 SER A O 1
ATOM 691 N N . SER A 1 95 ? -10.964 7.755 1.132 1.00 93.44 95 SER A N 1
ATOM 692 C CA . SER A 1 95 ? -11.250 6.340 0.872 1.00 93.44 95 SER A CA 1
ATOM 693 C C . SER A 1 95 ? -11.538 5.629 2.187 1.00 93.44 95 SER A C 1
ATOM 695 O O . SER A 1 95 ? -10.692 5.627 3.080 1.00 93.44 95 SER A O 1
ATOM 697 N N . LEU A 1 96 ? -12.725 5.036 2.309 1.00 93.50 96 LEU A N 1
ATOM 698 C CA . LEU A 1 96 ? -13.115 4.274 3.492 1.00 93.50 96 LEU A CA 1
ATOM 699 C C . LEU A 1 96 ? -12.396 2.927 3.511 1.00 93.50 96 LEU A C 1
ATOM 701 O O . LEU A 1 96 ? -12.350 2.221 2.498 1.00 93.50 96 LEU A O 1
ATOM 705 N N . LEU A 1 97 ? -11.836 2.597 4.670 1.00 92.81 97 LEU A N 1
ATOM 706 C CA . LEU A 1 97 ? -11.236 1.308 4.969 1.00 92.81 97 LEU A CA 1
ATOM 707 C C . LEU A 1 97 ? -12.319 0.366 5.482 1.00 92.81 97 LEU A C 1
ATOM 709 O O . LEU A 1 97 ? -13.003 0.652 6.467 1.00 92.81 97 LEU A O 1
ATOM 713 N N . GLU A 1 98 ? -12.468 -0.771 4.822 1.00 91.31 98 GLU A N 1
ATOM 714 C CA . GLU A 1 98 ? -13.503 -1.752 5.113 1.00 91.31 98 GLU A CA 1
ATOM 715 C C . GLU A 1 98 ? -12.890 -3.060 5.610 1.00 91.31 98 GLU A C 1
ATOM 717 O O . GLU A 1 98 ? -11.730 -3.396 5.359 1.00 91.31 98 GLU A O 1
ATOM 722 N N . ARG A 1 99 ? -13.687 -3.838 6.342 1.00 90.06 99 ARG A N 1
ATOM 723 C CA . ARG A 1 99 ? -13.275 -5.178 6.754 1.00 90.06 99 ARG A CA 1
ATOM 724 C C . ARG A 1 99 ? -13.051 -6.054 5.518 1.00 90.06 99 ARG A C 1
ATOM 726 O O . ARG A 1 99 ? -13.897 -6.122 4.633 1.00 90.06 99 ARG A O 1
ATOM 733 N N . GLY A 1 100 ? -11.945 -6.790 5.514 1.00 89.12 100 GLY A N 1
ATOM 734 C CA . GLY A 1 100 ? -11.526 -7.642 4.405 1.00 89.12 100 GLY A CA 1
ATOM 735 C C . GLY A 1 100 ? -10.674 -6.921 3.364 1.00 89.12 100 GLY A C 1
ATOM 736 O O . GLY A 1 100 ? -10.162 -7.589 2.466 1.00 89.12 100 GLY A O 1
ATOM 737 N N . ASP A 1 101 ? -10.477 -5.606 3.493 1.00 92.38 101 ASP A N 1
ATOM 738 C CA . ASP A 1 101 ? -9.490 -4.899 2.688 1.00 92.38 101 ASP A CA 1
ATOM 739 C C . ASP A 1 101 ? -8.082 -5.374 3.029 1.00 92.38 101 ASP A C 1
ATOM 741 O O . ASP A 1 101 ? -7.716 -5.556 4.197 1.00 92.38 101 ASP A O 1
ATOM 745 N N . ARG A 1 102 ? -7.266 -5.514 1.988 1.00 92.50 102 ARG A N 1
ATOM 746 C CA . ARG A 1 102 ? -5.832 -5.730 2.109 1.00 92.50 102 ARG A CA 1
ATOM 747 C C . ARG A 1 102 ? -5.100 -4.492 1.621 1.00 92.50 102 ARG A C 1
ATOM 749 O O . ARG A 1 102 ? -5.217 -4.092 0.467 1.00 92.50 102 ARG A O 1
ATOM 756 N N . LEU A 1 103 ? -4.341 -3.878 2.511 1.00 93.06 103 LEU A N 1
ATOM 757 C CA . LEU A 1 103 ? -3.583 -2.667 2.244 1.00 93.06 103 LEU A CA 1
ATOM 758 C C . LEU A 1 103 ? -2.156 -3.030 1.860 1.00 93.06 103 LEU A C 1
ATOM 760 O O . LEU A 1 103 ? -1.545 -3.888 2.495 1.00 93.06 103 LEU A O 1
ATOM 764 N N . ILE A 1 104 ? -1.609 -2.328 0.874 1.00 92.12 104 ILE A N 1
ATOM 765 C CA . ILE A 1 104 ? -0.165 -2.240 0.660 1.00 92.12 104 ILE A CA 1
ATOM 766 C C . ILE A 1 104 ? 0.280 -0.932 1.302 1.00 92.12 104 ILE A C 1
ATOM 768 O O . ILE A 1 104 ? -0.174 0.136 0.888 1.00 92.12 104 ILE A O 1
ATOM 772 N N . VAL A 1 105 ? 1.148 -1.009 2.306 1.00 91.62 105 VAL A N 1
ATOM 773 C CA . VAL A 1 105 ? 1.663 0.155 3.036 1.00 91.62 105 VAL A CA 1
ATOM 774 C C . VAL A 1 105 ? 3.171 0.278 2.881 1.00 91.62 105 VAL A C 1
ATOM 776 O O . VAL A 1 105 ? 3.860 -0.729 2.750 1.00 91.62 105 VAL A O 1
ATOM 779 N N . TYR A 1 106 ? 3.675 1.508 2.912 1.00 90.50 106 TYR A N 1
ATOM 780 C CA . TYR A 1 106 ? 5.099 1.832 2.928 1.00 90.50 106 TYR A CA 1
ATOM 781 C C . TYR A 1 106 ? 5.404 2.799 4.069 1.00 90.50 106 TYR A C 1
ATOM 783 O O . TYR A 1 106 ? 4.732 3.823 4.187 1.00 90.50 106 TYR A O 1
ATOM 791 N N . GLY A 1 107 ? 6.390 2.490 4.907 1.00 89.81 107 GLY A N 1
ATOM 792 C CA . GLY A 1 107 ? 6.764 3.340 6.039 1.00 89.81 107 GLY A CA 1
ATOM 793 C C . GLY A 1 107 ? 7.630 2.626 7.064 1.00 89.81 107 GLY A C 1
ATOM 794 O O . GLY A 1 107 ? 8.120 1.529 6.791 1.00 89.81 107 GLY A O 1
ATOM 795 N N . ASP A 1 108 ? 7.790 3.239 8.237 1.00 87.88 108 ASP A N 1
ATOM 796 C CA . ASP A 1 108 ? 8.664 2.721 9.293 1.00 87.88 108 ASP A CA 1
ATOM 797 C C . ASP A 1 108 ? 8.266 1.295 9.714 1.00 87.88 108 ASP A C 1
ATOM 799 O O . ASP A 1 108 ? 7.112 1.016 10.059 1.00 87.88 108 ASP A O 1
ATOM 803 N N . ARG A 1 109 ? 9.242 0.382 9.702 1.00 84.69 109 ARG A N 1
ATOM 804 C CA . ARG A 1 109 ? 9.043 -1.034 10.029 1.00 84.69 109 ARG A CA 1
ATOM 805 C C . ARG A 1 109 ? 8.420 -1.227 11.409 1.00 84.69 109 ARG A C 1
ATOM 807 O O . ARG A 1 109 ? 7.493 -2.023 11.541 1.00 84.69 109 ARG A O 1
ATOM 814 N N . ARG A 1 110 ? 8.903 -0.517 12.432 1.00 84.69 110 ARG A N 1
ATOM 815 C CA . ARG A 1 110 ? 8.407 -0.671 13.809 1.00 84.69 110 ARG A CA 1
ATOM 816 C C . ARG A 1 110 ? 6.985 -0.141 13.934 1.00 84.69 110 ARG A C 1
ATOM 818 O O . ARG A 1 110 ? 6.171 -0.755 14.619 1.00 84.69 110 ARG A O 1
ATOM 825 N N . ALA A 1 111 ? 6.667 0.957 13.252 1.00 85.00 111 ALA A N 1
ATOM 826 C CA . ALA A 1 111 ? 5.312 1.499 13.196 1.00 85.00 111 ALA A CA 1
ATOM 827 C C . ALA A 1 111 ? 4.334 0.522 12.516 1.00 85.00 111 ALA A C 1
ATOM 829 O O . ALA A 1 111 ? 3.230 0.297 13.025 1.00 85.00 111 ALA A O 1
ATOM 830 N N . ILE A 1 112 ? 4.755 -0.112 11.414 1.00 86.31 112 ILE A N 1
ATOM 831 C CA . ILE A 1 112 ? 3.985 -1.160 10.727 1.00 86.31 112 ILE A CA 1
ATOM 832 C C . ILE A 1 112 ? 3.779 -2.370 11.643 1.00 86.31 112 ILE A C 1
ATOM 834 O O . ILE A 1 112 ? 2.654 -2.850 11.782 1.00 86.31 112 ILE A O 1
ATOM 838 N N . GLU A 1 113 ? 4.842 -2.859 12.281 1.00 82.62 113 GLU A N 1
ATOM 839 C CA . GLU A 1 113 ? 4.794 -4.020 13.175 1.00 82.62 113 GLU A CA 1
ATOM 840 C C . GLU A 1 113 ? 3.906 -3.760 14.400 1.00 82.62 113 GLU A C 1
ATOM 842 O O . GLU A 1 113 ? 3.122 -4.629 14.774 1.00 82.62 113 GLU A O 1
ATOM 847 N N . ALA A 1 114 ? 3.945 -2.558 14.983 1.00 82.50 114 ALA A N 1
ATOM 848 C CA . ALA A 1 114 ? 3.069 -2.174 16.091 1.00 82.50 114 ALA A CA 1
ATOM 849 C C . ALA A 1 114 ? 1.584 -2.153 15.683 1.00 82.50 114 ALA A C 1
ATOM 851 O O . ALA A 1 114 ? 0.713 -2.613 16.430 1.00 82.50 114 ALA A O 1
ATOM 852 N N . LEU A 1 115 ? 1.285 -1.660 14.475 1.00 81.44 115 LEU A N 1
ATOM 853 C CA . LEU A 1 115 ? -0.068 -1.689 13.921 1.00 81.44 115 LEU A CA 1
ATOM 854 C C . LEU A 1 115 ? -0.533 -3.129 13.660 1.00 81.44 115 LEU A C 1
ATOM 856 O O . LEU A 1 115 ? -1.658 -3.485 14.014 1.00 81.44 115 LEU A O 1
ATOM 860 N N . ALA A 1 116 ? 0.345 -3.966 13.101 1.00 75.25 116 ALA A N 1
ATOM 861 C CA . ALA A 1 116 ? 0.066 -5.372 12.840 1.00 75.25 116 ALA A CA 1
ATOM 862 C C . ALA A 1 116 ? -0.114 -6.180 14.132 1.00 75.25 116 ALA A C 1
ATOM 864 O O . ALA A 1 116 ? -1.017 -6.997 14.195 1.00 75.25 116 ALA A O 1
ATOM 865 N N . ALA A 1 117 ? 0.661 -5.926 15.190 1.00 65.88 117 ALA A N 1
ATOM 866 C CA . ALA A 1 117 ? 0.528 -6.617 16.478 1.00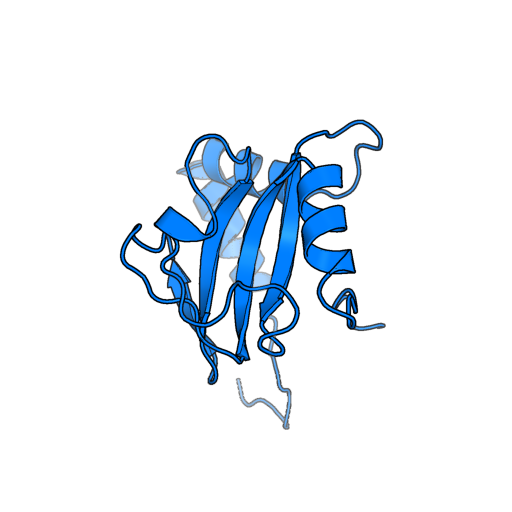 65.88 117 ALA A CA 1
ATOM 867 C C . ALA A 1 117 ? -0.826 -6.364 17.168 1.00 65.88 117 ALA A C 1
ATOM 869 O O . ALA A 1 117 ? -1.285 -7.184 17.961 1.00 65.88 117 ALA A O 1
ATOM 870 N N . THR A 1 118 ? -1.487 -5.250 16.841 1.00 60.56 118 THR A N 1
ATOM 871 C CA . THR A 1 118 ? -2.841 -4.932 17.326 1.00 60.56 118 THR A CA 1
ATOM 872 C C . THR A 1 118 ? -3.926 -5.721 16.568 1.00 60.56 118 THR A C 1
ATOM 874 O O . THR A 1 118 ? -5.062 -5.808 17.029 1.00 60.56 118 THR A O 1
ATOM 877 N N . SER A 1 119 ? -3.579 -6.337 15.429 1.00 52.00 119 SER A N 1
ATOM 878 C CA . SER A 1 119 ? -4.440 -7.222 14.633 1.00 52.00 119 SER A CA 1
ATOM 879 C C . SER A 1 119 ? -3.929 -8.675 14.732 1.00 52.00 119 SER A C 1
ATOM 881 O O . SER A 1 119 ? -2.874 -8.995 14.192 1.00 52.00 119 SER A O 1
ATOM 883 N N . PRO A 1 120 ? -4.628 -9.596 15.417 1.00 42.06 120 PRO A N 1
ATOM 884 C CA . PRO A 1 120 ? -4.047 -10.859 15.894 1.00 42.06 120 PRO A CA 1
ATOM 885 C C . PRO A 1 120 ? -3.585 -11.888 14.837 1.00 42.06 120 PRO A C 1
ATOM 887 O O . PRO A 1 120 ? -3.077 -12.940 15.233 1.00 42.06 120 PRO A O 1
ATOM 890 N N . HIS A 1 121 ? -3.678 -11.636 13.526 1.00 45.81 121 HIS A N 1
ATOM 891 C CA . HIS A 1 121 ? -3.149 -12.532 12.486 1.00 45.81 121 HIS A CA 1
ATOM 892 C C . HIS A 1 121 ? -2.218 -11.825 11.490 1.00 45.81 121 HIS A C 1
ATOM 894 O O . HIS A 1 121 ? -2.489 -11.694 10.297 1.00 45.81 121 HIS A O 1
ATOM 900 N N . HIS A 1 122 ? -1.026 -11.461 11.963 1.00 40.75 122 HIS A N 1
ATOM 901 C CA . HIS A 1 122 ? 0.147 -11.368 11.095 1.00 40.75 122 HIS A CA 1
ATOM 902 C C . HIS A 1 122 ? 0.486 -12.785 10.591 1.00 40.75 122 HIS A C 1
ATOM 904 O O . HIS A 1 122 ? 1.200 -13.559 11.230 1.00 40.75 122 HIS A O 1
ATOM 910 N N . ALA A 1 123 ? -0.062 -13.156 9.438 1.00 36.31 123 ALA A N 1
ATOM 911 C CA . ALA A 1 123 ? 0.505 -14.212 8.617 1.00 36.31 123 ALA A CA 1
ATOM 912 C C . ALA A 1 123 ? 1.201 -13.532 7.434 1.00 36.31 123 ALA A C 1
ATOM 914 O O . ALA A 1 123 ? 0.519 -12.961 6.579 1.00 36.31 123 ALA A O 1
ATOM 915 N N . PRO A 1 124 ? 2.541 -13.572 7.331 1.00 36.22 124 PRO A N 1
ATOM 916 C CA . PRO A 1 124 ? 3.189 -13.182 6.096 1.00 36.22 124 PRO A CA 1
ATOM 917 C C . PRO A 1 124 ? 2.703 -14.158 5.026 1.00 36.22 124 PRO A C 1
ATOM 919 O O . PRO A 1 124 ? 3.042 -15.341 5.049 1.00 36.22 124 PRO A O 1
ATOM 922 N N . LEU A 1 125 ? 1.905 -13.676 4.073 1.00 40.38 125 LEU A N 1
ATOM 923 C CA . LEU A 1 125 ? 1.512 -14.431 2.883 1.00 40.38 125 LEU A CA 1
ATOM 924 C C . LEU A 1 125 ? 2.696 -14.524 1.907 1.00 40.38 125 LEU A C 1
ATOM 926 O O . LEU A 1 125 ? 2.590 -14.234 0.721 1.00 40.38 125 LEU A O 1
ATOM 930 N N . VAL A 1 126 ? 3.838 -15.002 2.402 1.00 35.75 126 VAL A N 1
ATOM 931 C CA . VAL A 1 126 ? 4.758 -15.777 1.581 1.00 35.75 126 VAL A CA 1
ATOM 932 C C . VAL A 1 126 ? 4.176 -17.179 1.591 1.00 35.75 126 VAL A C 1
ATOM 934 O O . VAL A 1 126 ? 4.339 -17.933 2.550 1.00 35.75 126 VAL A O 1
ATOM 937 N N . ARG A 1 127 ? 3.426 -17.518 0.537 1.00 30.70 127 ARG A N 1
ATOM 938 C CA . ARG A 1 127 ? 3.082 -18.913 0.260 1.00 30.70 127 ARG A CA 1
ATOM 939 C C . ARG A 1 127 ? 4.379 -19.719 0.339 1.00 30.70 127 ARG A C 1
ATOM 941 O O . ARG A 1 127 ? 5.271 -19.517 -0.482 1.00 30.70 127 ARG A O 1
ATOM 948 N N . ARG A 1 128 ? 4.460 -20.605 1.336 1.00 31.53 128 ARG A N 1
ATOM 949 C CA . ARG A 1 128 ? 5.422 -21.705 1.363 1.00 31.53 128 ARG A CA 1
ATOM 950 C C . ARG A 1 128 ? 5.313 -22.405 0.012 1.00 31.53 128 ARG A C 1
ATOM 952 O O . ARG A 1 128 ? 4.247 -22.919 -0.325 1.00 31.53 128 ARG A O 1
ATOM 959 N N . THR A 1 129 ? 6.379 -22.304 -0.766 1.00 36.72 129 THR A N 1
ATOM 960 C CA . THR A 1 129 ? 6.631 -23.184 -1.904 1.00 36.72 129 THR A CA 1
ATOM 961 C C . THR A 1 129 ? 7.742 -24.116 -1.471 1.00 36.72 129 THR A C 1
ATOM 963 O O . THR A 1 129 ? 8.612 -23.632 -0.708 1.00 36.72 129 THR A O 1
#

Secondary structure (DSSP, 8-state):
---SS-S----HHHHHHHHHHHHHH-HHHHHHHHHHH----TT-SEEEEEEE--SSTTS-TT-BHHHHS-GGGSEEEEEEE-TTS-EEES--TTPBP-TT-EEEEEEEHHHHHHHHHTSS---------

Radius of gyration: 16.61 Å; chains: 1; bounding box: 34×39×40 Å

Sequence (129 aa):
MVSAGANRVISPFRIGGRRMALSAVRPMLLDFVDHIASRQEVDEVNVVAELLIEGEAGGLAGRTVAEAFPPDRGMHVLGIERPGGRIETGPGGSSLLERGDRLIVYGDRRAIEALAATSPHHAPLVRRT